Protein AF-A0A958VT98-F1 (afdb_monomer_lite)

pLDDT: mean 84.21, std 11.26, range [39.81, 95.88]

Radius of gyration: 24.16 Å; chains: 1; bounding box: 52×40×54 Å

Structure (mmCIF, N/CA/C/O backbone):
data_AF-A0A958VT98-F1
#
_entry.id   AF-A0A958VT98-F1
#
loop_
_atom_site.group_PDB
_atom_site.id
_atom_site.type_symbol
_atom_site.label_atom_id
_atom_site.label_alt_id
_atom_site.label_comp_id
_atom_site.label_asym_id
_atom_site.label_entity_id
_atom_site.label_seq_id
_atom_site.pdbx_PDB_ins_code
_atom_site.Cartn_x
_atom_site.Cartn_y
_atom_site.Cartn_z
_atom_site.occupancy
_atom_site.B_iso_or_equiv
_atom_site.auth_seq_id
_atom_site.auth_comp_id
_atom_site.auth_asym_id
_atom_site.auth_atom_id
_atom_site.pdbx_PDB_model_num
ATOM 1 N N . MET A 1 1 ? 21.972 -13.775 2.277 1.00 39.81 1 MET A N 1
ATOM 2 C CA . MET A 1 1 ? 20.6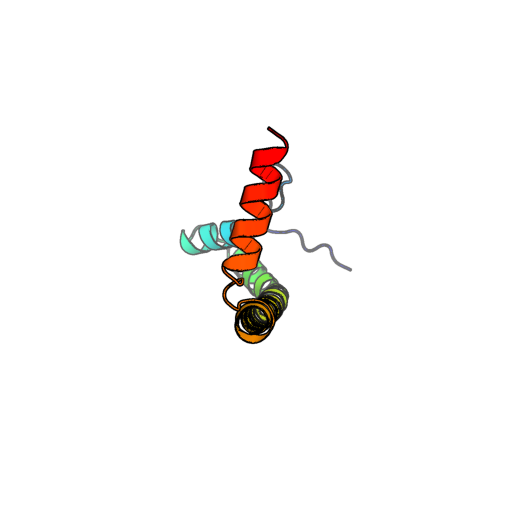26 -13.197 2.073 1.00 39.81 1 MET A CA 1
ATOM 3 C C . MET A 1 1 ? 20.831 -11.874 1.363 1.00 39.81 1 MET A C 1
ATOM 5 O O . MET A 1 1 ? 21.261 -10.920 1.991 1.00 39.81 1 MET A O 1
ATOM 9 N N . SER A 1 2 ? 20.723 -11.880 0.037 1.00 44.25 2 SER A N 1
ATOM 10 C CA . SER A 1 2 ? 21.117 -10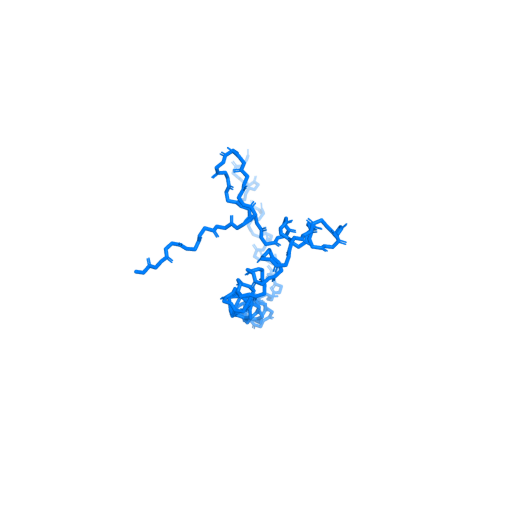.765 -0.829 1.00 44.25 2 SER A CA 1
ATOM 11 C C . SER A 1 2 ? 20.229 -9.547 -0.588 1.00 44.25 2 SER A C 1
ATOM 13 O O . SER A 1 2 ? 19.024 -9.606 -0.838 1.00 44.25 2 SER A O 1
ATOM 15 N N . HIS A 1 3 ? 20.845 -8.463 -0.115 1.00 53.06 3 HIS A N 1
ATOM 16 C CA . HIS A 1 3 ? 20.334 -7.107 -0.269 1.00 53.06 3 HIS A CA 1
ATOM 17 C C . HIS A 1 3 ? 20.030 -6.924 -1.763 1.00 53.06 3 HIS A C 1
ATOM 19 O O . HIS A 1 3 ? 20.936 -6.986 -2.588 1.00 53.06 3 HIS A O 1
ATOM 25 N N . LEU A 1 4 ? 18.752 -6.845 -2.128 1.00 59.53 4 LEU A N 1
ATOM 26 C CA . LEU A 1 4 ? 18.362 -6.466 -3.481 1.00 59.53 4 LEU A CA 1
ATOM 27 C C . LEU A 1 4 ? 18.509 -4.950 -3.536 1.00 59.53 4 LEU A C 1
ATOM 29 O O . LEU A 1 4 ? 17.702 -4.243 -2.928 1.00 59.53 4 LEU A O 1
ATOM 33 N N . ASP A 1 5 ? 19.556 -4.473 -4.201 1.00 76.38 5 ASP A N 1
ATOM 34 C CA . ASP A 1 5 ? 19.670 -3.063 -4.549 1.00 76.38 5 ASP A CA 1
ATOM 35 C C . ASP A 1 5 ? 18.408 -2.655 -5.312 1.00 76.38 5 ASP A C 1
ATOM 37 O O . ASP A 1 5 ? 17.963 -3.334 -6.238 1.00 76.38 5 ASP A O 1
ATOM 41 N N . ASN A 1 6 ? 17.751 -1.599 -4.837 1.00 84.44 6 ASN A N 1
ATOM 42 C CA . ASN A 1 6 ? 16.543 -1.089 -5.463 1.00 84.44 6 ASN A CA 1
ATOM 43 C C . ASN A 1 6 ? 16.960 -0.255 -6.689 1.00 84.44 6 ASN A C 1
ATOM 45 O O . ASN A 1 6 ? 17.563 0.805 -6.492 1.00 84.44 6 ASN A O 1
ATOM 49 N N . PRO A 1 7 ? 16.621 -0.660 -7.926 1.00 88.56 7 PRO A N 1
ATOM 50 C CA . PRO A 1 7 ? 16.999 0.070 -9.137 1.00 88.56 7 PRO A CA 1
ATOM 51 C C . PRO A 1 7 ? 16.257 1.411 -9.281 1.00 88.56 7 PRO A C 1
ATOM 53 O O . PRO A 1 7 ? 16.551 2.188 -10.183 1.00 88.56 7 PRO A O 1
ATOM 56 N N . PHE A 1 8 ? 15.306 1.708 -8.391 1.00 88.75 8 PHE A N 1
ATOM 57 C CA . PHE A 1 8 ? 14.662 3.016 -8.269 1.00 88.75 8 PHE A CA 1
ATOM 58 C C . PHE A 1 8 ? 15.343 3.933 -7.237 1.00 88.75 8 PHE A C 1
ATOM 60 O O . PHE A 1 8 ? 14.824 5.007 -6.961 1.00 88.75 8 PHE A O 1
ATOM 67 N N . SER A 1 9 ? 16.461 3.536 -6.616 1.00 85.69 9 SER A N 1
ATOM 68 C CA . SER A 1 9 ? 17.088 4.319 -5.536 1.00 85.69 9 SER A CA 1
ATOM 69 C C . SER A 1 9 ? 17.445 5.741 -5.973 1.00 85.69 9 SER A C 1
ATOM 71 O O . SER A 1 9 ? 18.118 5.949 -6.981 1.00 85.69 9 SER A O 1
ATOM 73 N N . LYS A 1 10 ? 17.031 6.726 -5.170 1.00 79.12 10 LYS A N 1
ATOM 74 C CA . LYS A 1 10 ? 17.395 8.130 -5.372 1.00 79.12 10 LYS A CA 1
ATOM 75 C C . LYS A 1 10 ? 18.807 8.402 -4.842 1.00 79.12 10 LYS A C 1
ATOM 77 O O . LYS A 1 10 ? 19.205 7.809 -3.836 1.00 79.12 10 LYS A O 1
ATOM 82 N N . PRO A 1 11 ? 19.536 9.370 -5.425 1.00 73.38 11 PRO A N 1
ATOM 83 C CA . PRO A 1 11 ? 20.845 9.789 -4.918 1.00 73.38 11 PRO A CA 1
ATOM 84 C C . PRO A 1 11 ? 20.783 10.381 -3.498 1.00 73.38 11 PRO A C 1
ATOM 86 O O . PRO A 1 11 ? 21.801 10.425 -2.817 1.00 73.38 11 PRO A O 1
ATOM 89 N N . SER A 1 12 ? 19.597 10.795 -3.026 1.00 76.38 12 SER A N 1
ATOM 90 C CA . SER A 1 12 ? 19.356 11.264 -1.654 1.00 76.38 12 SER A CA 1
ATOM 91 C C . SER A 1 12 ? 19.366 10.147 -0.599 1.00 76.38 12 SER A C 1
ATOM 93 O O . SER A 1 12 ? 19.307 10.441 0.592 1.00 76.38 12 SER A O 1
ATOM 95 N N . GLY A 1 13 ? 19.425 8.870 -1.001 1.00 76.50 13 GLY A N 1
ATOM 96 C CA . GLY A 1 13 ? 19.347 7.723 -0.087 1.00 76.50 13 GLY A CA 1
ATOM 97 C C . GLY A 1 13 ? 17.942 7.460 0.471 1.00 76.50 13 GLY A C 1
ATOM 98 O O . GLY A 1 13 ? 17.754 6.562 1.294 1.00 76.50 13 GLY A O 1
ATOM 99 N N . GLU A 1 14 ? 16.942 8.222 0.027 1.00 80.44 14 GLU A N 1
ATOM 100 C CA . GLU A 1 14 ? 15.550 8.029 0.417 1.00 80.44 14 GLU A CA 1
ATOM 101 C C . GLU A 1 14 ? 14.960 6.786 -0.252 1.00 80.44 14 GLU A C 1
ATOM 103 O O . GLU A 1 14 ? 15.179 6.511 -1.437 1.00 80.44 14 GLU A O 1
ATOM 108 N N . LYS A 1 15 ? 14.167 6.030 0.514 1.00 81.75 15 LYS A N 1
ATOM 109 C CA . LYS A 1 15 ? 13.426 4.886 -0.019 1.00 81.75 15 LYS A CA 1
ATOM 110 C C . LYS A 1 15 ? 12.318 5.385 -0.937 1.00 81.75 15 LYS A C 1
ATOM 112 O O . LYS A 1 15 ? 11.451 6.136 -0.502 1.00 81.75 15 LYS A O 1
ATOM 117 N N . VAL A 1 16 ? 12.320 4.903 -2.172 1.00 87.69 16 VAL A N 1
ATOM 118 C CA . VAL A 1 16 ? 11.257 5.189 -3.139 1.00 87.69 16 VAL A CA 1
ATOM 119 C C . VAL A 1 16 ? 10.007 4.386 -2.804 1.00 87.69 16 VAL A C 1
ATOM 121 O O . VAL A 1 16 ? 10.081 3.209 -2.445 1.00 87.69 16 VAL A O 1
ATOM 124 N N . THR A 1 17 ? 8.855 5.040 -2.890 1.00 88.75 17 THR A N 1
ATOM 125 C CA . THR A 1 17 ? 7.545 4.441 -2.635 1.00 88.75 17 THR A CA 1
ATOM 126 C C . THR A 1 17 ? 7.051 3.635 -3.837 1.00 88.75 17 THR A C 1
ATOM 128 O O . THR A 1 17 ? 7.458 3.863 -4.972 1.00 88.75 17 THR A O 1
ATOM 131 N N . CYS A 1 18 ? 6.108 2.714 -3.612 1.00 88.62 18 CYS A N 1
ATOM 132 C CA . CYS A 1 18 ? 5.474 1.959 -4.702 1.00 88.62 18 CYS A CA 1
ATOM 133 C C . CYS A 1 18 ? 4.793 2.875 -5.730 1.00 88.62 18 CYS A C 1
ATOM 135 O O . CYS A 1 18 ? 4.769 2.554 -6.914 1.00 88.62 18 CYS A O 1
ATOM 137 N N . LEU A 1 19 ? 4.246 4.009 -5.278 1.00 90.12 19 LEU A N 1
ATOM 138 C CA . LEU A 1 19 ? 3.584 4.977 -6.148 1.00 90.12 19 LEU A CA 1
ATOM 139 C C . LEU A 1 19 ? 4.587 5.689 -7.060 1.00 90.12 19 LEU A C 1
ATOM 141 O O . LEU A 1 19 ? 4.339 5.802 -8.252 1.00 90.12 19 LEU A O 1
ATOM 145 N N . GLU A 1 20 ? 5.729 6.111 -6.522 1.00 91.62 20 GLU A N 1
ATOM 146 C CA . GLU A 1 20 ? 6.790 6.735 -7.319 1.00 91.62 20 GLU A CA 1
ATOM 147 C C . GLU A 1 20 ? 7.390 5.753 -8.335 1.00 91.62 20 GLU A C 1
ATOM 149 O O . GLU A 1 20 ? 7.621 6.125 -9.480 1.00 91.62 20 GLU A O 1
ATOM 154 N N . MET A 1 21 ? 7.580 4.479 -7.964 1.00 92.44 21 MET A N 1
ATOM 155 C CA . MET A 1 21 ? 8.004 3.448 -8.927 1.00 92.44 21 MET A CA 1
ATOM 156 C C . MET A 1 21 ? 6.974 3.266 -10.048 1.00 92.44 21 MET A C 1
ATOM 158 O O . MET A 1 21 ? 7.341 3.134 -11.213 1.00 92.44 21 MET A O 1
ATOM 162 N N . LEU A 1 22 ? 5.683 3.269 -9.699 1.00 92.50 22 LEU A N 1
ATOM 163 C CA . LEU A 1 22 ? 4.597 3.155 -10.668 1.00 92.50 22 LEU A CA 1
ATOM 164 C C . LEU A 1 22 ? 4.565 4.354 -11.621 1.00 92.50 22 LEU A C 1
ATOM 166 O O . LEU A 1 22 ? 4.349 4.154 -12.809 1.00 92.50 22 LEU A O 1
ATOM 170 N N . GLN A 1 23 ? 4.803 5.571 -11.130 1.00 94.50 23 GLN A N 1
ATOM 171 C CA . GLN A 1 23 ? 4.865 6.773 -11.969 1.00 94.50 23 GLN A CA 1
ATOM 172 C C . GLN A 1 23 ? 5.953 6.649 -13.038 1.00 94.50 23 GLN A C 1
ATOM 174 O O . GLN A 1 23 ? 5.637 6.744 -14.216 1.00 94.50 23 GLN A O 1
ATOM 179 N N . VAL A 1 24 ? 7.179 6.278 -12.654 1.00 94.25 24 VAL A N 1
ATOM 180 C CA . VAL A 1 24 ? 8.294 6.063 -13.602 1.00 94.25 24 VAL A CA 1
ATOM 181 C C . VAL A 1 24 ? 7.946 5.014 -14.669 1.00 94.25 24 VAL A C 1
ATOM 183 O O . VAL A 1 24 ? 8.286 5.163 -15.841 1.00 94.25 24 VAL A O 1
ATOM 186 N N . ILE A 1 25 ? 7.234 3.951 -14.280 1.00 94.19 25 ILE A N 1
ATOM 187 C CA . ILE A 1 25 ? 6.752 2.920 -15.211 1.00 94.19 25 ILE A CA 1
ATOM 188 C C . ILE A 1 25 ? 5.684 3.469 -16.166 1.00 94.19 25 ILE A C 1
ATOM 190 O O . ILE A 1 25 ? 5.715 3.150 -17.353 1.00 94.19 25 ILE A O 1
ATOM 194 N N . LEU A 1 26 ? 4.733 4.259 -15.662 1.00 95.56 26 LEU A N 1
ATOM 195 C CA . LEU A 1 26 ? 3.648 4.838 -16.460 1.00 95.56 26 LEU A CA 1
ATOM 196 C C . LEU A 1 26 ? 4.146 5.914 -17.429 1.00 95.56 26 LEU A C 1
ATOM 198 O O . LEU A 1 26 ? 3.622 6.011 -18.537 1.00 95.56 26 LEU A O 1
ATOM 202 N N . ASP A 1 27 ? 5.174 6.660 -17.036 1.00 95.88 27 ASP A N 1
ATOM 203 C CA . ASP A 1 27 ? 5.814 7.683 -17.863 1.00 95.88 27 ASP A CA 1
ATOM 204 C C . ASP A 1 27 ? 6.713 7.067 -18.958 1.00 95.88 27 ASP A C 1
ATOM 206 O O . ASP A 1 27 ? 7.163 7.762 -19.867 1.00 95.88 27 ASP A O 1
ATOM 210 N N . GLY A 1 28 ? 6.935 5.745 -18.922 1.00 94.31 28 GLY A N 1
ATOM 211 C CA . GLY A 1 28 ? 7.749 5.019 -19.901 1.00 94.31 28 GLY A CA 1
ATOM 212 C C . GLY A 1 28 ? 9.257 5.198 -19.705 1.00 94.31 28 GLY A C 1
ATOM 213 O O . GLY A 1 28 ? 10.036 4.843 -20.586 1.00 94.31 28 GLY A O 1
ATOM 214 N N . GLU A 1 29 ? 9.670 5.732 -18.556 1.00 94.88 29 GLU A N 1
ATOM 215 C CA . GLU A 1 29 ? 11.071 5.999 -18.212 1.00 94.88 29 GLU A CA 1
ATOM 216 C C . GLU A 1 29 ? 11.745 4.808 -17.506 1.00 94.88 29 GLU A C 1
ATOM 218 O O . GLU A 1 29 ? 12.939 4.848 -17.203 1.00 94.88 29 GLU A O 1
ATOM 223 N N . ALA A 1 30 ? 10.991 3.737 -17.238 1.00 94.94 30 ALA A N 1
ATOM 224 C CA . ALA A 1 30 ? 11.488 2.558 -16.544 1.00 94.94 30 ALA A CA 1
ATOM 225 C C . ALA A 1 30 ? 12.342 1.642 -17.439 1.00 94.94 30 ALA A C 1
ATOM 227 O O . ALA A 1 30 ? 11.986 1.315 -18.571 1.00 94.94 30 ALA A O 1
ATOM 228 N N . THR A 1 31 ? 13.453 1.147 -16.894 1.00 94.75 31 THR A N 1
ATOM 229 C CA . THR A 1 31 ? 14.276 0.106 -17.527 1.00 94.75 31 THR A CA 1
ATOM 230 C C . THR A 1 31 ? 13.657 -1.288 -17.365 1.00 94.75 31 THR A C 1
ATOM 232 O O . THR A 1 31 ? 12.835 -1.527 -16.478 1.00 94.75 31 THR A O 1
ATOM 235 N N . GLU A 1 32 ? 14.086 -2.265 -18.173 1.00 94.25 32 GLU A N 1
ATOM 236 C CA . GLU A 1 32 ? 13.636 -3.663 -18.026 1.00 94.25 32 GLU A CA 1
ATOM 237 C C . GLU A 1 32 ? 13.910 -4.231 -16.622 1.00 94.25 32 GLU A C 1
ATOM 239 O O . GLU A 1 32 ? 13.081 -4.947 -16.054 1.00 94.25 32 GLU A O 1
ATOM 244 N N . GLU A 1 33 ? 15.046 -3.866 -16.025 1.00 93.62 33 GLU A N 1
ATOM 245 C CA . GLU A 1 33 ? 15.398 -4.234 -14.653 1.00 93.62 33 GLU A CA 1
ATOM 246 C C . GLU A 1 33 ? 14.418 -3.631 -13.635 1.00 93.62 33 GLU A C 1
ATOM 248 O O . GLU A 1 33 ? 13.942 -4.329 -12.736 1.00 93.62 33 GLU A O 1
ATOM 253 N N . GLN A 1 34 ? 14.062 -2.355 -13.803 1.00 93.31 34 GLN A N 1
ATOM 254 C CA . GLN A 1 34 ? 13.079 -1.661 -12.971 1.00 93.31 34 GLN A CA 1
ATOM 255 C C . GLN A 1 34 ? 11.684 -2.289 -13.092 1.00 93.31 34 GLN A C 1
ATOM 257 O O . GLN A 1 34 ? 11.020 -2.509 -12.075 1.00 93.31 34 GLN A O 1
ATOM 262 N N . HIS A 1 35 ? 11.263 -2.676 -14.300 1.00 93.38 35 HIS A N 1
ATOM 263 C CA . HIS A 1 35 ? 10.019 -3.421 -14.509 1.00 93.38 35 HIS A CA 1
ATOM 264 C C . HIS A 1 35 ? 10.021 -4.770 -13.776 1.00 93.38 35 HIS A C 1
ATOM 266 O O . HIS A 1 35 ? 9.051 -5.110 -13.087 1.00 93.38 35 HIS A O 1
ATOM 272 N N . LEU A 1 36 ? 11.106 -5.543 -13.895 1.00 93.00 36 LEU A N 1
ATOM 273 C CA . LEU A 1 36 ? 11.227 -6.847 -13.242 1.00 93.00 36 LEU A CA 1
ATOM 274 C C . LEU A 1 36 ? 11.239 -6.715 -11.713 1.00 93.00 36 LEU A C 1
ATOM 276 O O . LEU A 1 36 ? 10.561 -7.481 -11.018 1.00 93.00 36 LEU A O 1
ATOM 280 N N . TYR A 1 37 ? 11.969 -5.726 -11.191 1.00 92.50 37 TYR A N 1
ATOM 281 C CA . TYR A 1 37 ? 12.006 -5.416 -9.766 1.00 92.50 37 TYR A CA 1
ATOM 282 C C . TYR A 1 37 ? 10.620 -5.044 -9.244 1.00 92.50 37 TYR A C 1
ATOM 284 O O . TYR A 1 37 ? 10.163 -5.635 -8.266 1.00 92.50 37 TYR A O 1
ATOM 292 N N . PHE A 1 38 ? 9.930 -4.111 -9.907 1.00 91.50 38 PHE A N 1
ATOM 293 C CA . PHE A 1 38 ? 8.611 -3.650 -9.480 1.00 91.50 38 PHE A CA 1
ATOM 294 C C . PHE A 1 38 ? 7.591 -4.789 -9.466 1.00 91.50 38 PHE A C 1
ATOM 296 O O . PHE A 1 38 ? 6.856 -4.942 -8.492 1.00 91.50 38 PHE A O 1
ATOM 303 N N . LYS A 1 39 ? 7.601 -5.655 -10.489 1.00 89.69 39 LYS A N 1
ATOM 304 C CA . LYS A 1 39 ? 6.735 -6.840 -10.536 1.00 89.69 39 LYS A CA 1
ATOM 305 C C . LYS A 1 39 ? 6.973 -7.762 -9.335 1.00 89.69 39 LYS A C 1
ATOM 307 O O . LYS A 1 39 ? 6.034 -8.097 -8.619 1.00 89.69 39 LYS A O 1
ATOM 312 N N . LYS A 1 40 ? 8.236 -8.104 -9.060 1.00 88.56 40 LYS A N 1
ATOM 313 C CA . LYS A 1 40 ? 8.612 -8.949 -7.915 1.00 88.56 40 LYS A CA 1
ATOM 314 C C . LYS A 1 40 ? 8.280 -8.288 -6.571 1.00 88.56 40 LYS A C 1
ATOM 316 O O . LYS A 1 40 ? 7.869 -8.968 -5.633 1.00 88.56 40 LYS A O 1
ATOM 321 N N . HIS A 1 41 ? 8.462 -6.973 -6.471 1.00 87.94 41 HIS A N 1
ATOM 322 C CA . HIS A 1 41 ? 8.118 -6.195 -5.286 1.00 87.94 41 HIS A CA 1
ATOM 323 C C . HIS A 1 41 ? 6.603 -6.205 -5.031 1.00 87.94 41 HIS A C 1
ATOM 325 O O . HIS A 1 41 ? 6.175 -6.449 -3.905 1.00 87.94 41 HIS A O 1
ATOM 331 N N . MET A 1 42 ? 5.787 -6.015 -6.072 1.00 86.94 42 MET A N 1
ATOM 332 C CA . MET A 1 42 ? 4.324 -6.072 -5.992 1.00 86.94 42 MET A CA 1
ATOM 333 C C . MET A 1 42 ? 3.805 -7.457 -5.604 1.00 86.94 42 MET A C 1
ATOM 335 O O . MET A 1 42 ? 2.907 -7.535 -4.769 1.00 86.94 42 MET A O 1
ATOM 339 N N . ASP A 1 43 ? 4.397 -8.539 -6.113 1.00 84.38 43 ASP A N 1
ATOM 340 C CA . ASP A 1 43 ? 4.028 -9.905 -5.708 1.00 84.38 43 ASP A CA 1
ATOM 341 C C . ASP A 1 43 ? 4.225 -10.134 -4.196 1.00 84.38 43 ASP A C 1
ATOM 343 O O . ASP A 1 43 ? 3.427 -10.820 -3.555 1.00 84.38 43 ASP A O 1
ATOM 347 N N . ALA A 1 44 ? 5.249 -9.510 -3.602 1.00 81.44 44 ALA A N 1
ATOM 348 C CA . ALA A 1 44 ? 5.491 -9.544 -2.160 1.00 81.44 44 ALA A CA 1
ATOM 349 C C . ALA A 1 44 ? 4.634 -8.537 -1.366 1.00 81.44 44 ALA A C 1
ATOM 351 O O . ALA A 1 44 ? 4.311 -8.792 -0.206 1.00 81.44 44 ALA A O 1
ATOM 352 N N . CYS A 1 45 ? 4.262 -7.399 -1.963 1.00 80.38 45 CYS A N 1
ATOM 353 C CA . CYS A 1 45 ? 3.547 -6.310 -1.290 1.00 80.38 45 CYS A CA 1
ATOM 354 C C . CYS A 1 45 ? 2.012 -6.469 -1.332 1.00 80.38 45 CYS A C 1
ATOM 356 O O . CYS A 1 45 ? 1.326 -6.162 -0.356 1.00 80.38 45 CYS A O 1
ATOM 358 N N . MET A 1 46 ? 1.447 -7.009 -2.417 1.00 76.25 46 MET A N 1
ATOM 359 C CA . MET A 1 46 ? -0.003 -7.209 -2.576 1.00 76.25 46 MET A CA 1
ATOM 360 C C . MET A 1 46 ? -0.676 -8.066 -1.490 1.00 76.25 46 MET A C 1
ATOM 362 O O . MET A 1 46 ? -1.820 -7.766 -1.133 1.00 76.25 46 MET A O 1
ATOM 366 N N . PRO A 1 47 ? -0.031 -9.099 -0.916 1.00 75.31 47 PRO A N 1
ATOM 367 C CA . PRO A 1 47 ? -0.568 -9.803 0.247 1.00 75.31 47 PRO A CA 1
ATOM 368 C C . PRO A 1 47 ? -0.849 -8.882 1.448 1.00 75.31 47 PRO A C 1
ATOM 370 O O . PRO A 1 47 ? -1.844 -9.081 2.152 1.00 75.31 47 PRO A O 1
ATOM 373 N N . CYS A 1 48 ? -0.031 -7.841 1.653 1.00 73.44 48 CYS A N 1
ATOM 374 C CA . CYS A 1 48 ? -0.244 -6.844 2.705 1.00 73.44 48 CYS A CA 1
ATOM 375 C C . CYS A 1 48 ? -1.492 -6.000 2.423 1.00 73.44 48 CYS A C 1
ATOM 377 O O . CYS A 1 48 ? -2.296 -5.784 3.327 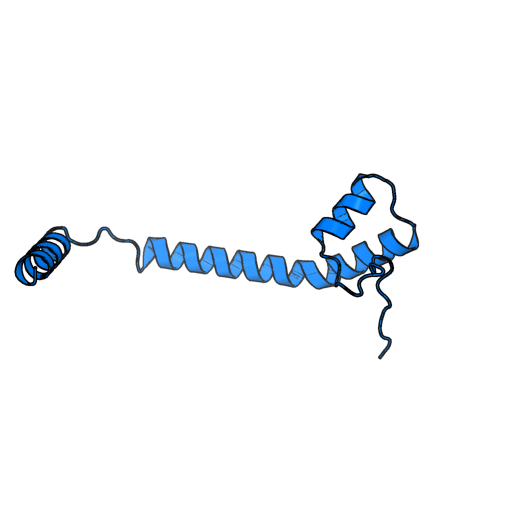1.00 73.44 48 CYS A O 1
ATOM 379 N N . TYR A 1 49 ? -1.695 -5.586 1.167 1.00 75.06 49 TYR A N 1
ATOM 380 C CA . TYR A 1 49 ? -2.886 -4.832 0.764 1.00 75.06 49 TYR A CA 1
ATOM 381 C C . TYR A 1 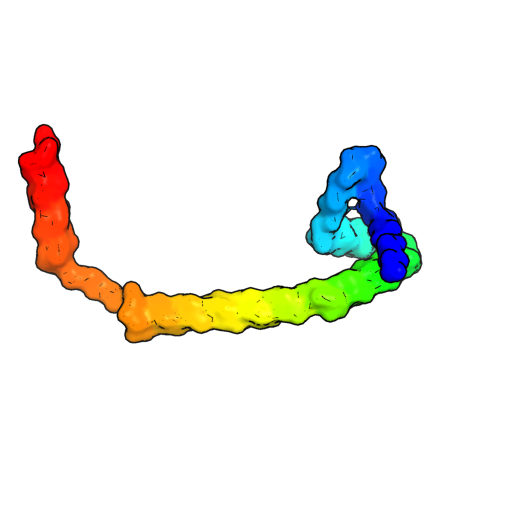49 ? -4.173 -5.642 0.960 1.00 75.06 49 TYR A C 1
ATOM 383 O O . TYR A 1 49 ? -5.122 -5.151 1.562 1.00 75.06 49 TYR A O 1
ATOM 391 N N . LYS A 1 50 ? -4.188 -6.913 0.536 1.00 77.81 50 LYS A N 1
ATOM 392 C CA . LYS A 1 50 ? -5.356 -7.798 0.710 1.00 77.81 50 LYS A CA 1
ATOM 393 C C . LYS A 1 50 ? -5.710 -8.013 2.183 1.00 77.81 50 LYS A C 1
ATOM 395 O O . LYS A 1 50 ? -6.880 -7.979 2.553 1.00 77.81 50 LYS A O 1
ATOM 400 N N . SER A 1 51 ? -4.699 -8.216 3.026 1.00 78.81 51 SER A N 1
ATOM 401 C CA . SER A 1 51 ? -4.899 -8.359 4.474 1.00 78.81 51 SER A CA 1
ATOM 402 C C . SER A 1 51 ? -5.447 -7.073 5.098 1.00 78.81 51 SER A C 1
ATOM 404 O O . SER A 1 51 ? -6.338 -7.127 5.943 1.00 78.81 51 SER A O 1
ATOM 406 N N . PHE A 1 52 ? -4.951 -5.914 4.656 1.00 80.31 52 PHE A N 1
ATOM 407 C CA . PHE A 1 52 ? -5.435 -4.610 5.105 1.00 80.31 52 PHE A CA 1
ATOM 408 C C . PHE A 1 52 ? -6.880 -4.337 4.670 1.00 80.31 52 PHE A C 1
ATOM 410 O O . PHE A 1 52 ? -7.677 -3.852 5.469 1.00 80.31 52 PHE A O 1
ATOM 417 N N . GLU A 1 53 ? -7.243 -4.676 3.433 1.00 84.31 53 GLU A N 1
ATOM 418 C CA . GLU A 1 53 ? -8.616 -4.545 2.944 1.00 84.31 53 GLU A CA 1
ATOM 419 C C . GLU A 1 53 ? -9.589 -5.378 3.788 1.00 84.31 53 GLU A C 1
ATOM 421 O O . GLU A 1 53 ? -10.630 -4.871 4.210 1.00 84.31 53 GLU A O 1
ATOM 426 N N . LEU A 1 54 ? -9.215 -6.619 4.115 1.00 88.69 54 LEU A N 1
ATOM 427 C CA . LEU A 1 54 ? -9.993 -7.466 5.017 1.00 88.69 54 LEU A CA 1
ATOM 428 C C . LEU A 1 54 ? -10.137 -6.837 6.413 1.00 88.69 54 LEU A C 1
ATOM 430 O O . LEU A 1 54 ? -11.251 -6.763 6.932 1.00 88.69 54 LEU A O 1
ATOM 434 N N . ASP A 1 55 ? -9.047 -6.343 7.011 1.00 88.38 55 ASP A N 1
ATOM 435 C CA . ASP A 1 55 ? -9.091 -5.653 8.311 1.00 88.38 55 ASP A CA 1
ATOM 436 C C . ASP A 1 55 ? -10.012 -4.422 8.264 1.00 88.38 55 ASP A C 1
ATOM 438 O O . ASP A 1 55 ? -10.827 -4.201 9.162 1.00 88.38 55 ASP A O 1
ATOM 442 N N . MET A 1 56 ? -9.959 -3.647 7.178 1.00 90.44 56 MET A N 1
ATOM 443 C CA . MET A 1 56 ? -10.820 -2.482 6.992 1.00 90.44 56 MET A CA 1
ATOM 444 C C . MET A 1 56 ? -12.298 -2.873 6.882 1.00 90.44 56 MET A C 1
ATOM 446 O O . MET A 1 56 ? -13.145 -2.232 7.511 1.00 90.44 56 MET A O 1
ATOM 450 N N . GLN A 1 57 ? -12.620 -3.938 6.143 1.00 91.62 57 GLN A N 1
ATOM 451 C CA . GLN A 1 57 ? -13.986 -4.462 6.047 1.00 91.62 57 GLN A CA 1
ATOM 452 C C . GLN A 1 57 ? -14.501 -4.954 7.407 1.00 91.62 57 GLN A C 1
ATOM 454 O O . GLN A 1 57 ? -15.631 -4.642 7.787 1.00 91.62 57 GLN A O 1
ATOM 459 N N . ILE A 1 58 ? -13.665 -5.645 8.188 1.00 91.19 58 ILE A N 1
ATOM 460 C CA . ILE A 1 58 ? -14.006 -6.076 9.553 1.00 91.19 58 ILE A CA 1
ATOM 461 C C . ILE A 1 58 ? -14.284 -4.861 10.447 1.00 91.19 58 ILE A C 1
ATOM 463 O O . ILE A 1 58 ? -15.309 -4.818 11.131 1.00 91.19 58 ILE A O 1
ATOM 467 N N . ARG A 1 59 ? -13.428 -3.832 10.412 1.00 88.38 59 ARG A N 1
ATOM 468 C CA . ARG A 1 59 ? -13.639 -2.584 11.168 1.00 88.38 59 ARG A CA 1
ATOM 469 C C . ARG A 1 59 ? -14.941 -1.892 10.785 1.00 88.38 59 ARG A C 1
ATOM 471 O O . ARG A 1 59 ? -15.667 -1.433 11.668 1.00 88.38 59 ARG A O 1
ATOM 478 N N . GLN A 1 60 ? -15.256 -1.816 9.493 1.00 88.38 60 GLN A N 1
ATOM 479 C CA . GLN A 1 60 ? -16.518 -1.247 9.016 1.00 88.38 60 GLN A CA 1
ATOM 480 C C . GLN A 1 60 ? -17.723 -2.061 9.495 1.00 88.38 60 GLN A C 1
ATOM 482 O O . GLN A 1 60 ? -18.720 -1.485 9.939 1.00 88.38 60 GLN A O 1
ATOM 487 N N . LEU A 1 61 ? -17.628 -3.391 9.469 1.00 90.19 61 LEU A N 1
ATOM 488 C CA . LEU A 1 61 ? -18.682 -4.270 9.960 1.00 90.19 61 LEU A CA 1
ATOM 489 C C . LEU A 1 61 ? -18.927 -4.061 11.460 1.00 90.19 61 LEU A C 1
ATOM 491 O O . LEU A 1 61 ? -20.066 -3.819 11.853 1.00 90.19 61 LEU A O 1
ATOM 495 N N . ILE A 1 62 ? -17.872 -4.052 12.282 1.00 88.06 62 ILE A N 1
ATOM 496 C CA . ILE A 1 62 ? -17.962 -3.768 13.726 1.00 88.06 62 ILE A CA 1
ATOM 497 C C . ILE A 1 62 ? -18.584 -2.391 13.961 1.00 88.06 62 ILE A C 1
ATOM 499 O O . ILE A 1 62 ? -19.515 -2.255 14.758 1.00 88.06 62 ILE A O 1
ATOM 503 N N . LYS A 1 63 ? -18.116 -1.367 13.238 1.00 84.19 63 LYS A N 1
ATOM 504 C CA . LYS A 1 63 ? -18.665 -0.017 13.353 1.00 84.19 63 LYS A CA 1
ATOM 505 C C . LYS A 1 63 ? -20.151 0.001 13.011 1.00 84.19 63 LYS A C 1
ATOM 507 O O . LYS A 1 63 ? -20.909 0.601 13.747 1.00 84.19 63 LYS A O 1
ATOM 512 N N . SER A 1 64 ? -20.590 -0.668 11.951 1.00 81.81 64 SER A N 1
ATOM 513 C CA . SER A 1 64 ? -22.001 -0.637 11.541 1.00 81.81 64 SER A CA 1
ATOM 514 C C . SER A 1 64 ? -22.931 -1.502 12.400 1.00 81.81 64 SER A C 1
ATOM 516 O O . SER A 1 64 ? -24.098 -1.152 12.555 1.00 81.81 64 SER A O 1
ATOM 518 N N . LYS A 1 65 ? -22.453 -2.628 12.947 1.00 80.94 65 LYS A N 1
ATOM 519 C CA . LYS A 1 65 ? -23.306 -3.624 13.624 1.00 80.94 65 LYS A CA 1
ATOM 520 C C . LYS A 1 65 ? -23.174 -3.651 15.140 1.00 80.94 65 LYS A C 1
ATOM 522 O O . LYS A 1 65 ? -24.132 -4.028 15.804 1.00 80.94 65 LYS A O 1
ATOM 527 N N . CYS A 1 66 ? -22.028 -3.250 15.682 1.00 78.81 66 CYS A N 1
ATOM 528 C CA . CYS A 1 66 ? -21.741 -3.367 17.112 1.00 78.81 66 CYS A CA 1
ATOM 529 C C . CYS A 1 66 ? -21.602 -2.005 17.805 1.00 78.81 66 CYS A C 1
ATOM 531 O O . CYS A 1 66 ? -21.945 -1.887 18.976 1.00 78.81 66 CYS A O 1
ATOM 533 N N . CYS A 1 67 ? -21.089 -0.982 17.108 1.00 67.75 67 CYS A N 1
ATOM 534 C CA . CYS A 1 67 ? -20.656 0.273 17.744 1.00 67.75 67 CYS A CA 1
ATOM 535 C C . CYS A 1 67 ? -21.170 1.561 17.069 1.00 67.75 67 CYS A C 1
ATOM 537 O O . CYS A 1 67 ? -20.687 2.641 17.392 1.00 67.75 67 CYS A O 1
ATOM 539 N N . GLY A 1 68 ? -22.104 1.469 16.119 1.00 61.25 68 GLY A N 1
ATOM 540 C CA . GLY A 1 68 ? -22.542 2.597 15.276 1.00 61.25 68 GLY A CA 1
ATOM 541 C C . GLY A 1 68 ? -24.037 2.868 15.312 1.00 61.25 68 GLY A C 1
ATOM 542 O O . GLY A 1 68 ? -24.567 3.455 14.371 1.00 61.25 68 GLY A O 1
ATOM 543 N N . GLY A 1 69 ? -24.721 2.430 16.371 1.00 71.94 69 GLY A N 1
ATOM 544 C CA . GLY A 1 69 ? -26.069 2.915 16.655 1.00 71.94 69 GLY A CA 1
ATOM 545 C C . GLY A 1 69 ? -26.060 4.423 16.921 1.00 71.94 69 GLY A C 1
ATOM 546 O O . GLY A 1 69 ? -25.046 4.974 17.357 1.00 71.94 69 GLY A O 1
ATOM 547 N N . GLN A 1 70 ? -27.185 5.096 16.661 1.00 71.69 70 GLN A N 1
ATOM 548 C CA . GLN A 1 70 ? -27.361 6.482 17.097 1.00 71.69 70 GLN A CA 1
ATOM 549 C C . GLN A 1 70 ? -27.185 6.548 18.615 1.00 71.69 70 GLN A C 1
ATOM 551 O O . GLN A 1 70 ? -27.796 5.776 19.357 1.00 71.69 70 GLN A O 1
ATOM 556 N N . VAL A 1 71 ? -26.320 7.456 19.068 1.00 77.56 71 VAL A N 1
ATOM 557 C CA . VAL A 1 71 ? -26.171 7.742 20.495 1.00 77.56 71 VAL A CA 1
ATOM 558 C C . VAL A 1 71 ? -27.523 8.256 21.000 1.00 77.56 71 VAL A C 1
ATOM 560 O O . VAL A 1 71 ? -28.086 9.139 20.349 1.00 77.56 71 VAL A O 1
ATOM 563 N N . PRO A 1 72 ? -28.060 7.732 22.117 1.00 85.38 72 PRO A N 1
ATOM 564 C CA . PRO A 1 72 ? -29.319 8.220 22.667 1.00 85.38 72 PRO A CA 1
ATOM 565 C C . PRO A 1 72 ? -29.264 9.734 22.901 1.00 85.38 72 PRO A C 1
ATOM 567 O O . PRO A 1 72 ? -28.324 10.215 23.537 1.00 85.38 72 PRO A O 1
ATOM 570 N N . GLU A 1 73 ? -30.261 10.474 22.409 1.00 87.38 73 GLU A N 1
ATOM 571 C CA . GLU A 1 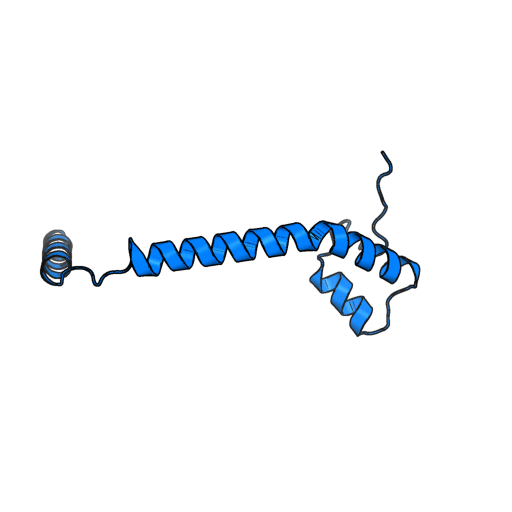73 ? -30.298 11.944 22.500 1.00 87.38 73 GLU A CA 1
ATOM 572 C C . GLU A 1 73 ? -30.205 12.434 23.950 1.00 87.38 73 GLU A C 1
ATOM 574 O O . GLU A 1 73 ? -29.430 13.341 24.238 1.00 87.38 73 GLU A O 1
ATOM 579 N N . ASP A 1 74 ? -30.865 11.740 24.882 1.00 90.12 74 ASP A N 1
ATOM 580 C CA . ASP A 1 74 ? -30.795 12.035 26.319 1.00 90.12 74 ASP A CA 1
ATOM 581 C C . ASP A 1 74 ? -29.353 12.032 26.856 1.00 90.12 74 ASP A C 1
ATOM 583 O O . ASP A 1 74 ? -28.953 12.911 27.620 1.00 90.12 74 ASP A O 1
ATOM 587 N N . LEU A 1 75 ? -28.529 11.077 26.409 1.00 87.19 75 LEU A N 1
ATOM 588 C CA . LEU A 1 75 ? -27.134 10.997 26.833 1.00 87.19 75 LEU A CA 1
ATOM 589 C C . LEU A 1 75 ? -26.323 12.173 26.275 1.00 87.19 75 LEU A C 1
ATOM 591 O O . LEU A 1 75 ? -25.488 12.737 26.983 1.00 87.19 75 LEU A O 1
ATOM 595 N N . VAL A 1 76 ? -26.580 12.559 25.022 1.00 90.69 76 VAL A N 1
ATOM 596 C CA . VAL A 1 76 ? -25.935 13.711 24.378 1.00 90.69 76 VAL A CA 1
ATOM 597 C C . VAL A 1 76 ? -26.297 15.005 25.104 1.00 90.69 76 VAL A C 1
ATOM 599 O O . VAL A 1 76 ? -25.412 15.811 25.400 1.00 90.69 76 VAL A O 1
ATOM 602 N N . ASP A 1 77 ? -27.574 15.195 25.421 1.00 93.50 77 ASP A N 1
ATOM 603 C CA . ASP A 1 77 ? -28.064 16.398 26.087 1.00 93.50 77 ASP A CA 1
ATOM 604 C C . ASP A 1 77 ? -27.528 16.507 27.515 1.00 93.50 77 ASP A C 1
ATOM 606 O O . ASP A 1 77 ? -27.034 17.566 27.906 1.00 93.50 77 ASP A O 1
ATOM 610 N N . ARG A 1 78 ? -27.480 15.395 28.260 1.00 94.50 78 ARG A N 1
ATOM 611 C CA . ARG A 1 78 ? -26.864 15.356 29.595 1.00 94.50 78 ARG A CA 1
ATOM 612 C C . ARG A 1 78 ? -25.387 15.742 29.578 1.00 94.50 78 ARG A C 1
ATOM 614 O O . ARG A 1 78 ? -24.954 16.512 30.435 1.00 94.50 78 ARG A O 1
ATOM 621 N N . ILE A 1 79 ? -24.616 15.243 28.609 1.00 92.50 79 ILE A N 1
ATOM 622 C CA . ILE A 1 79 ? -23.196 15.600 28.464 1.00 92.50 79 ILE A CA 1
ATOM 623 C C . ILE A 1 79 ? -23.053 17.097 28.163 1.00 92.50 79 ILE A C 1
ATOM 625 O O . ILE A 1 79 ? -22.265 17.776 28.821 1.00 92.50 79 ILE A O 1
ATOM 629 N N . LYS A 1 80 ? -23.838 17.634 27.217 1.00 93.50 80 LYS A N 1
ATOM 630 C CA . LYS A 1 80 ? -23.823 19.069 26.877 1.00 93.50 80 LYS A CA 1
ATOM 631 C C . LYS A 1 80 ? -24.149 19.944 28.087 1.00 93.50 80 LYS A C 1
ATOM 633 O O . LYS A 1 80 ? -23.442 20.918 28.337 1.00 93.50 80 LYS A O 1
ATOM 638 N N . SER A 1 81 ? -25.178 19.589 28.857 1.00 93.56 81 SER A N 1
ATOM 639 C CA . SER A 1 81 ? -25.547 20.313 30.077 1.00 93.56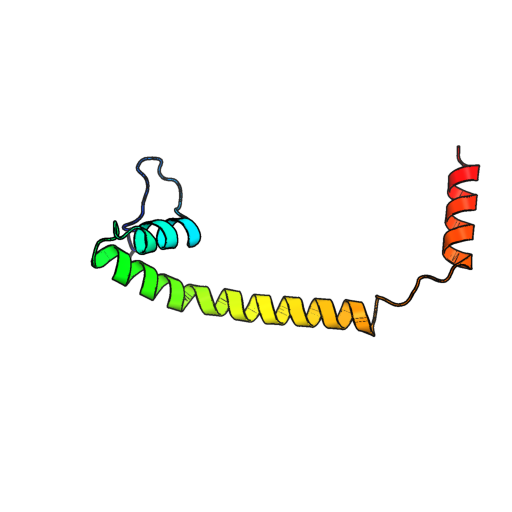 81 SER A CA 1
ATOM 640 C C . SER A 1 81 ? -24.423 20.314 31.113 1.00 93.56 81 SER A C 1
ATOM 642 O O . SER A 1 81 ? -24.151 21.359 31.698 1.00 93.56 81 SER A O 1
ATOM 644 N N . GLN A 1 82 ? -23.731 19.186 31.316 1.00 92.44 82 GLN A N 1
ATOM 645 C CA . GLN A 1 82 ? -22.602 19.137 32.249 1.00 92.44 82 GLN A CA 1
ATOM 646 C C . GLN A 1 82 ? -21.408 19.973 31.780 1.00 92.44 82 GLN A C 1
ATOM 648 O O . GLN A 1 82 ? -20.840 20.700 32.589 1.00 92.44 82 GLN A O 1
ATOM 653 N N . VAL A 1 83 ? -21.045 19.927 30.496 1.00 93.00 83 VAL A N 1
ATOM 654 C CA . VAL A 1 83 ? -19.942 20.748 29.959 1.00 93.00 83 VAL A CA 1
ATOM 655 C C . VAL A 1 83 ? -20.239 22.239 30.132 1.00 93.00 83 VAL A C 1
ATOM 657 O O . VAL A 1 83 ? -19.396 22.981 30.633 1.00 93.00 83 VAL A O 1
ATOM 660 N N . ASN A 1 84 ? -21.461 22.663 29.803 1.00 90.00 84 ASN A N 1
ATOM 661 C CA . ASN A 1 84 ? -21.881 24.058 29.942 1.00 90.00 84 ASN A CA 1
ATOM 662 C C . ASN A 1 84 ? -21.980 24.521 31.404 1.00 90.00 84 ASN A C 1
ATOM 664 O O . ASN A 1 84 ? -21.907 25.714 31.655 1.00 90.00 84 ASN A O 1
ATOM 668 N N . SER A 1 85 ? -22.143 23.604 32.364 1.00 83.31 85 SER A N 1
ATOM 669 C CA . SER A 1 85 ? -22.177 23.932 33.799 1.00 83.31 85 SER A CA 1
ATOM 670 C C . SER A 1 85 ? -20.796 24.129 34.438 1.00 83.31 85 SER A C 1
ATOM 672 O O . SER A 1 85 ? -20.715 24.556 35.586 1.00 83.31 85 SER A O 1
ATOM 674 N N . ILE A 1 86 ? -19.722 23.778 33.720 1.00 79.06 86 ILE A N 1
ATOM 675 C CA . ILE A 1 86 ? -18.326 23.889 34.181 1.00 79.06 86 ILE A CA 1
ATOM 676 C C . ILE A 1 86 ? -17.634 25.124 33.557 1.00 79.06 86 ILE A C 1
ATOM 678 O O . ILE A 1 86 ? -16.509 25.453 33.932 1.00 79.06 86 ILE A O 1
ATOM 682 N N . SER A 1 87 ? -18.302 25.815 32.623 1.00 53.78 87 SER A N 1
ATOM 683 C CA . SER A 1 87 ? -17.886 27.120 32.072 1.00 53.78 87 SER A CA 1
ATOM 684 C C . SER A 1 87 ? -18.491 28.268 32.873 1.00 53.78 87 SER A C 1
ATOM 686 O O . SER A 1 87 ? -17.796 29.296 33.016 1.00 53.78 87 SER A O 1
#

Sequence (87 aa):
MSHLDNPFSKPSGEKVTCLEMLQVILDGEATEEQHLYFKKHMDACMPCYKSFELDMQIRQLIKSKCCGGQVPEDLVDRIKSQVNSIS

Foldseek 3Di:
DDDDDQPPQDPVRDDDDLVNLVVCVVVVVDDPVSVVNSVVVCVVCVVVVVVVVVVVVVVVCCCVPPNPDPDPVVVVVVVVVVVVVVD

Secondary structure (DSSP, 8-state):
------TT--TT-PPPPHHHHHHHHHTT---HHHHHHHHHHHHHHHHHHHHHHHHHHHHHHHHHHTS-SPPPHHHHHHHHHHHHT--